Protein AF-A0AAN1EIB2-F1 (afdb_monomer_lite)

Organism: Rhizobium etli (NCBI:txid29449)

pLDDT: mean 85.34, std 14.31, range [36.06, 96.88]

Sequence (115 aa):
MADSVTLAGAEGTPKYDRAAIMADAWRIYRRDWANARPANTKARRKSFSRCLKSAWMTAKWKLAEALKTLQQRAADRVLELTNELMRIDARPWRMRTSADRADILNQIATVERNA

Secondary structure (DSSP, 8-state):
---TTEE--TTS--EE-HHHHHHHHHHHHHHHTSS---SSHHHHHHHHHHHHHHHHHHHHHHHHHHH--HHHHHHHHHHHHHHHHHHHHTSPTT---HHHHHHHHHHHHHHHHH-

Structure (mmCIF, N/CA/C/O backbone):
data_AF-A0AAN1EIB2-F1
#
_entry.id   AF-A0AAN1EIB2-F1
#
loop_
_atom_site.group_PDB
_atom_site.id
_atom_site.type_symbol
_atom_site.label_atom_id
_atom_si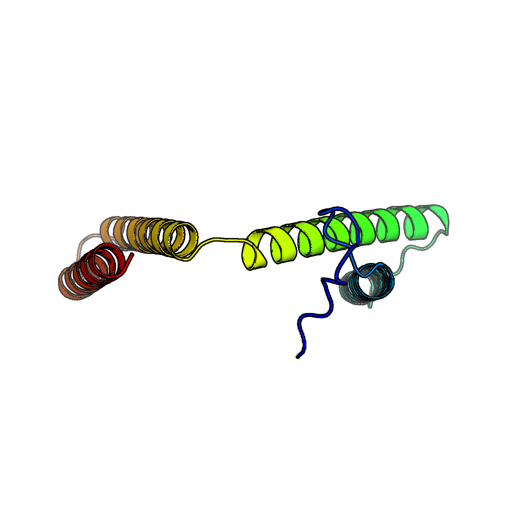te.label_alt_id
_atom_site.label_comp_id
_atom_site.label_asy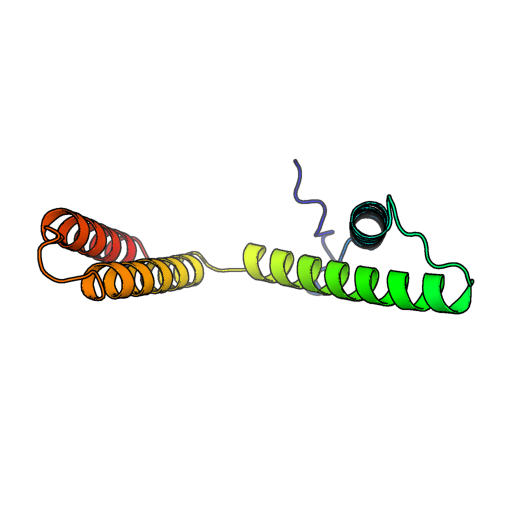m_id
_atom_site.label_entity_id
_atom_site.label_seq_id
_atom_site.pdbx_PDB_ins_code
_atom_site.Cartn_x
_atom_site.Cartn_y
_atom_site.Cartn_z
_atom_site.occupancy
_atom_site.B_iso_or_equiv
_atom_site.auth_seq_id
_atom_site.auth_comp_id
_atom_site.auth_asym_id
_atom_site.auth_atom_id
_atom_site.pdbx_PDB_model_num
ATOM 1 N N . MET A 1 1 ? 2.924 -16.837 2.256 1.00 36.06 1 MET A N 1
ATOM 2 C CA . MET A 1 1 ? 4.271 -16.389 1.842 1.00 36.06 1 MET A CA 1
ATOM 3 C C . MET A 1 1 ? 4.873 -15.711 3.053 1.00 36.06 1 MET A C 1
ATOM 5 O O . MET A 1 1 ? 4.282 -14.746 3.505 1.00 36.06 1 MET A O 1
ATOM 9 N N . ALA A 1 2 ? 5.923 -16.278 3.647 1.00 37.69 2 ALA A N 1
ATOM 10 C CA . ALA A 1 2 ? 6.541 -15.701 4.839 1.00 37.69 2 ALA A CA 1
ATOM 11 C C . ALA A 1 2 ? 7.043 -14.283 4.527 1.00 37.69 2 ALA A C 1
ATOM 13 O O . ALA A 1 2 ? 7.662 -14.082 3.480 1.00 37.69 2 ALA A O 1
ATOM 14 N N . ASP A 1 3 ? 6.758 -13.324 5.409 1.00 46.69 3 ASP A N 1
ATOM 15 C CA . ASP A 1 3 ? 7.242 -11.946 5.323 1.00 46.69 3 ASP A CA 1
ATOM 16 C C . ASP A 1 3 ? 8.765 -11.919 5.511 1.00 46.69 3 ASP A C 1
ATOM 18 O O . ASP A 1 3 ? 9.305 -11.631 6.574 1.00 46.69 3 ASP A O 1
ATOM 22 N N . SER A 1 4 ? 9.482 -12.247 4.439 1.00 52.91 4 SER A N 1
ATOM 23 C CA . SER A 1 4 ? 10.939 -12.380 4.377 1.00 52.91 4 SER A CA 1
ATOM 24 C C . SER A 1 4 ? 11.677 -11.037 4.432 1.00 52.91 4 SER A C 1
ATOM 26 O O . SER A 1 4 ? 12.811 -10.936 3.982 1.00 52.91 4 SER A O 1
ATOM 28 N N . VAL A 1 5 ? 11.031 -9.963 4.892 1.00 52.31 5 VAL A N 1
ATOM 29 C CA . VAL A 1 5 ? 11.604 -8.608 4.847 1.00 52.31 5 VAL A CA 1
ATOM 30 C C . VAL A 1 5 ? 12.461 -8.326 6.082 1.00 52.31 5 VAL A C 1
ATOM 32 O O . VAL A 1 5 ? 13.377 -7.504 6.006 1.00 52.31 5 VAL A O 1
ATOM 35 N N . THR A 1 6 ? 12.209 -9.019 7.195 1.00 53.56 6 THR A N 1
ATOM 36 C CA . THR A 1 6 ? 12.802 -8.704 8.497 1.00 53.56 6 THR A CA 1
ATOM 37 C C . THR A 1 6 ? 13.621 -9.862 9.045 1.00 53.56 6 THR A C 1
ATOM 39 O O . THR A 1 6 ? 13.082 -10.900 9.422 1.00 53.56 6 THR A O 1
ATOM 42 N N . LEU A 1 7 ? 14.931 -9.658 9.155 1.00 56.62 7 LEU A N 1
ATOM 43 C CA . LEU A 1 7 ? 15.768 -10.435 10.065 1.00 56.62 7 LEU A CA 1
ATOM 44 C C . LEU A 1 7 ? 15.791 -9.698 11.415 1.00 56.62 7 LEU A C 1
ATOM 46 O O . LEU A 1 7 ? 15.874 -8.469 11.444 1.00 56.62 7 LEU A O 1
ATOM 50 N N . ALA A 1 8 ? 15.717 -10.421 12.534 1.00 51.94 8 ALA A N 1
ATOM 51 C CA . ALA A 1 8 ? 15.888 -9.817 13.855 1.00 51.94 8 ALA A CA 1
ATOM 52 C C . ALA A 1 8 ? 17.326 -9.279 13.972 1.00 51.94 8 ALA A C 1
ATOM 54 O O . ALA A 1 8 ? 18.292 -10.041 13.902 1.00 51.94 8 ALA A O 1
ATOM 55 N N . GLY A 1 9 ? 17.479 -7.957 14.053 1.00 50.06 9 GLY A N 1
ATOM 56 C CA . GLY A 1 9 ? 18.766 -7.309 14.292 1.00 50.06 9 GLY A CA 1
ATOM 57 C C . GLY A 1 9 ? 19.057 -7.251 15.788 1.00 50.06 9 GLY A C 1
ATOM 58 O O . GLY A 1 9 ? 18.177 -6.898 16.571 1.00 50.06 9 GLY A O 1
ATOM 59 N N . ALA A 1 10 ? 20.289 -7.568 16.187 1.00 43.19 10 ALA A N 1
ATOM 60 C CA . ALA A 1 10 ? 20.806 -7.099 17.467 1.00 43.19 10 ALA A CA 1
ATOM 61 C C . ALA A 1 10 ? 20.855 -5.559 17.408 1.00 43.19 10 ALA A C 1
ATOM 63 O O . ALA A 1 10 ? 21.212 -5.015 16.367 1.00 43.19 10 ALA A O 1
ATOM 64 N N . GLU A 1 11 ? 20.486 -4.866 18.487 1.00 44.12 11 GLU A N 1
ATOM 65 C CA . GLU A 1 11 ? 20.550 -3.392 18.616 1.00 44.12 11 GLU A CA 1
ATOM 66 C C . GLU A 1 11 ? 19.395 -2.572 18.004 1.00 44.12 11 GLU A C 1
ATOM 68 O O . GLU A 1 11 ? 19.580 -1.429 17.593 1.00 44.12 11 GLU A O 1
ATOM 73 N N . GLY A 1 12 ? 18.173 -3.114 17.946 1.00 54.62 12 GLY A N 1
ATOM 74 C CA . GLY A 1 12 ? 16.966 -2.303 17.689 1.00 54.62 12 GLY A CA 1
ATOM 75 C C . GLY A 1 12 ? 16.845 -1.717 16.275 1.00 54.62 12 GLY A C 1
ATOM 76 O O . GLY A 1 12 ? 15.885 -1.003 15.986 1.00 54.62 12 GLY A O 1
ATOM 77 N N . THR A 1 13 ? 17.774 -2.042 15.369 1.00 56.91 13 THR A N 1
ATOM 78 C CA . THR A 1 13 ? 17.680 -1.675 13.955 1.00 56.91 13 THR A CA 1
ATOM 79 C C . THR A 1 13 ? 17.023 -2.803 13.152 1.00 56.91 13 T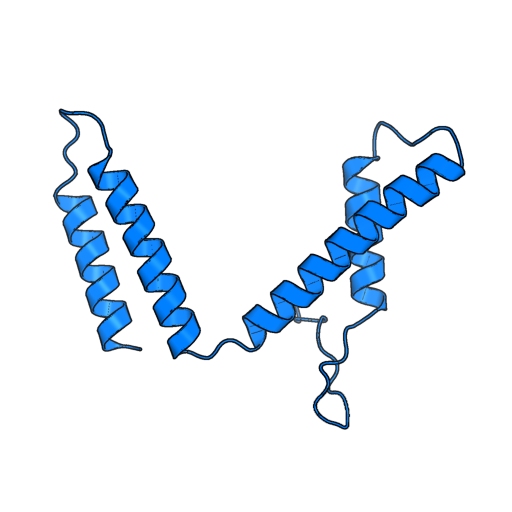HR A C 1
ATOM 81 O O . THR A 1 13 ? 17.466 -3.955 13.198 1.00 56.91 13 THR A O 1
ATOM 84 N N . PRO A 1 14 ? 15.953 -2.513 12.392 1.00 67.12 14 PRO A N 1
ATOM 85 C CA . PRO A 1 14 ? 15.312 -3.515 11.557 1.00 67.12 14 PRO A CA 1
ATOM 86 C C . PRO A 1 14 ? 16.262 -3.915 10.425 1.00 67.12 14 PRO A C 1
ATOM 88 O O . PRO A 1 14 ? 16.650 -3.096 9.586 1.00 67.12 14 PRO A O 1
ATOM 91 N N . LYS A 1 15 ? 16.665 -5.188 10.401 1.00 76.69 15 LYS A N 1
ATOM 92 C CA . LYS A 1 15 ? 17.580 -5.701 9.383 1.00 76.69 15 LYS A CA 1
ATOM 93 C C . LYS A 1 15 ? 16.786 -6.078 8.138 1.00 76.69 15 LYS A C 1
ATOM 95 O O . LYS A 1 15 ? 16.054 -7.064 8.120 1.00 76.69 15 LYS A O 1
ATOM 100 N N . TYR A 1 16 ? 16.972 -5.285 7.089 1.00 82.62 16 TYR A N 1
ATOM 101 C CA . TYR A 1 16 ? 16.412 -5.551 5.770 1.00 82.62 16 TYR A CA 1
ATOM 102 C C . TYR A 1 16 ? 17.078 -6.767 5.121 1.00 82.62 16 TYR A C 1
ATOM 104 O O . TYR A 1 16 ? 18.311 -6.837 5.040 1.00 82.62 16 TYR A O 1
ATOM 112 N N . ASP A 1 17 ? 16.273 -7.676 4.575 1.00 87.62 17 ASP A N 1
ATOM 113 C CA . ASP A 1 17 ? 16.779 -8.731 3.699 1.00 87.62 17 ASP A CA 1
ATOM 114 C C . ASP A 1 17 ? 17.223 -8.143 2.345 1.00 87.62 17 ASP A C 1
ATOM 116 O O . ASP A 1 17 ? 16.435 -7.881 1.431 1.00 87.62 17 ASP A O 1
ATOM 120 N N . ARG A 1 18 ? 18.538 -7.934 2.215 1.00 89.06 18 ARG A N 1
ATOM 121 C CA . ARG A 1 18 ? 19.170 -7.416 0.994 1.00 89.06 18 ARG A CA 1
ATOM 122 C C . ARG A 1 18 ? 18.959 -8.345 -0.204 1.00 89.06 18 ARG A C 1
ATOM 124 O O . ARG A 1 18 ? 18.858 -7.848 -1.326 1.00 89.06 18 ARG A O 1
ATOM 131 N N . ALA A 1 19 ? 18.901 -9.661 0.013 1.00 89.94 19 ALA A N 1
ATOM 132 C CA . ALA A 1 19 ? 18.692 -10.629 -1.058 1.00 89.94 19 ALA A CA 1
ATOM 133 C C . ALA A 1 19 ? 17.260 -10.526 -1.592 1.00 89.94 19 ALA A C 1
ATOM 135 O O . ALA A 1 19 ? 17.075 -10.433 -2.807 1.00 89.94 19 ALA A O 1
ATOM 136 N N . ALA A 1 20 ? 16.268 -10.421 -0.702 1.00 89.31 20 ALA A N 1
ATOM 137 C CA . ALA A 1 20 ? 14.880 -10.175 -1.088 1.00 89.31 20 ALA A CA 1
ATOM 138 C C . ALA A 1 20 ? 14.715 -8.844 -1.842 1.00 89.31 20 ALA A C 1
ATOM 140 O O . ALA A 1 20 ? 14.066 -8.808 -2.887 1.00 89.31 20 ALA A O 1
ATOM 141 N N . ILE A 1 21 ? 15.355 -7.763 -1.378 1.00 92.88 21 ILE A N 1
ATOM 142 C CA . ILE A 1 21 ? 15.320 -6.458 -2.066 1.00 92.88 21 ILE A CA 1
ATOM 143 C C . ILE A 1 21 ? 15.930 -6.553 -3.469 1.00 92.88 21 ILE A C 1
ATOM 145 O O . ILE A 1 21 ? 15.371 -6.020 -4.429 1.00 92.88 21 ILE A O 1
ATOM 149 N N . MET A 1 22 ? 17.061 -7.246 -3.619 1.00 94.94 22 MET A N 1
ATOM 150 C CA . MET A 1 22 ? 17.684 -7.450 -4.929 1.00 94.94 22 MET A CA 1
ATOM 151 C C . MET A 1 22 ? 16.830 -8.327 -5.847 1.00 94.94 22 MET A C 1
ATOM 153 O O . MET A 1 22 ? 16.702 -8.016 -7.033 1.00 94.94 22 MET A O 1
ATOM 157 N N . ALA A 1 23 ? 16.216 -9.389 -5.321 1.00 94.69 23 ALA A N 1
ATOM 158 C CA . ALA A 1 23 ? 15.287 -10.226 -6.074 1.00 94.69 23 ALA A CA 1
ATOM 159 C C . ALA A 1 23 ? 14.087 -9.408 -6.575 1.00 94.69 23 ALA A C 1
ATOM 161 O O . ALA A 1 23 ? 13.695 -9.529 -7.740 1.00 94.69 23 ALA A O 1
ATOM 162 N N . ASP A 1 24 ? 13.558 -8.517 -5.735 1.00 94.50 24 ASP A N 1
ATOM 163 C CA . ASP A 1 24 ? 12.452 -7.637 -6.092 1.00 94.50 24 ASP A CA 1
ATOM 164 C C . ASP A 1 24 ? 12.849 -6.600 -7.152 1.00 94.50 24 ASP A C 1
ATOM 166 O O . ASP A 1 24 ? 12.153 -6.422 -8.154 1.00 94.50 24 ASP A O 1
ATOM 170 N N . ALA A 1 25 ? 14.029 -5.993 -7.014 1.00 95.94 25 ALA A N 1
ATOM 171 C CA . ALA A 1 25 ? 14.580 -5.088 -8.019 1.00 95.94 25 ALA A CA 1
ATOM 172 C C . ALA A 1 25 ? 14.727 -5.780 -9.387 1.00 95.94 25 ALA A C 1
ATOM 174 O O . ALA A 1 25 ? 14.338 -5.220 -10.416 1.00 95.94 25 ALA A O 1
ATOM 175 N N . TRP A 1 26 ? 15.228 -7.019 -9.412 1.00 94.50 26 TRP A N 1
ATOM 176 C CA . TRP A 1 26 ? 15.323 -7.821 -10.634 1.00 94.50 26 TRP A CA 1
ATOM 177 C C . TRP A 1 26 ? 13.963 -8.222 -11.202 1.00 94.50 26 TRP A C 1
ATOM 179 O O . TRP A 1 26 ? 13.812 -8.296 -12.423 1.00 94.50 26 TRP A O 1
ATOM 189 N N . ARG A 1 27 ? 12.970 -8.487 -10.351 1.00 94.75 27 ARG A N 1
ATOM 190 C CA . ARG A 1 27 ? 11.591 -8.768 -10.768 1.00 94.75 27 ARG A CA 1
ATOM 191 C C . ARG A 1 27 ? 10.976 -7.557 -11.469 1.00 94.75 27 ARG A C 1
ATOM 193 O O . ARG A 1 27 ? 10.471 -7.707 -12.578 1.00 94.75 27 ARG A O 1
ATOM 200 N N . ILE A 1 28 ? 11.088 -6.365 -10.876 1.00 93.50 28 ILE A N 1
ATOM 201 C CA . ILE A 1 28 ? 10.616 -5.104 -11.474 1.00 93.50 28 ILE A CA 1
ATOM 202 C C . ILE A 1 28 ? 11.340 -4.847 -12.799 1.00 93.50 28 ILE A C 1
ATOM 204 O O . ILE A 1 28 ? 10.702 -4.578 -13.813 1.00 93.50 28 ILE A O 1
ATOM 208 N N . TYR A 1 29 ? 12.668 -4.995 -12.817 1.00 93.56 29 TYR A N 1
ATOM 209 C CA . TYR A 1 29 ? 13.461 -4.788 -14.026 1.00 93.56 29 TYR A CA 1
ATOM 210 C C . TYR A 1 29 ? 13.083 -5.757 -15.156 1.00 93.56 29 TYR A C 1
ATOM 212 O O . TYR A 1 29 ? 13.002 -5.372 -16.318 1.00 93.56 29 TYR A O 1
ATOM 220 N N . ARG A 1 30 ? 12.821 -7.029 -14.849 1.00 91.56 30 ARG A N 1
ATOM 221 C CA . ARG A 1 30 ? 12.381 -7.982 -15.875 1.00 91.56 30 ARG A CA 1
ATOM 222 C C . ARG A 1 30 ? 10.974 -7.678 -16.376 1.00 91.56 30 ARG A C 1
ATOM 224 O O . ARG A 1 30 ? 10.760 -7.769 -17.575 1.00 91.56 30 ARG A O 1
ATOM 231 N N . ARG A 1 31 ? 10.051 -7.280 -15.495 1.00 91.25 31 ARG A N 1
ATOM 232 C CA . ARG A 1 31 ? 8.679 -6.904 -15.870 1.00 91.25 31 ARG A CA 1
ATOM 233 C C . ARG A 1 31 ? 8.662 -5.712 -16.828 1.00 91.25 31 ARG A C 1
ATOM 235 O O . ARG A 1 31 ? 8.056 -5.785 -17.887 1.00 91.25 31 ARG A O 1
ATOM 242 N N . ASP A 1 32 ? 9.340 -4.632 -16.458 1.00 89.88 32 ASP A N 1
ATOM 243 C CA . ASP A 1 32 ? 9.262 -3.356 -17.178 1.00 89.88 32 ASP A CA 1
ATOM 244 C C . ASP A 1 32 ? 10.060 -3.371 -18.500 1.00 89.88 32 ASP A C 1
ATOM 246 O O . ASP A 1 32 ? 9.745 -2.619 -19.418 1.00 89.88 32 ASP A O 1
ATOM 250 N N . TRP A 1 33 ? 11.088 -4.224 -18.619 1.00 86.50 33 TRP A N 1
ATOM 251 C CA . TRP A 1 33 ? 11.960 -4.302 -19.803 1.00 86.50 33 TRP A CA 1
ATOM 252 C C . TRP A 1 33 ? 11.922 -5.662 -20.518 1.00 86.50 33 TRP A C 1
ATOM 254 O O . TRP A 1 33 ? 12.832 -5.955 -21.295 1.00 86.50 33 TRP A O 1
ATOM 264 N N . ALA A 1 34 ? 10.878 -6.474 -20.305 1.00 81.44 34 ALA A N 1
ATOM 265 C CA . ALA A 1 34 ? 10.696 -7.759 -20.991 1.00 81.44 34 ALA A CA 1
ATOM 266 C C . ALA A 1 34 ? 10.735 -7.614 -22.525 1.00 81.44 34 ALA A C 1
ATOM 268 O O . ALA A 1 34 ? 11.380 -8.412 -23.198 1.00 81.44 34 ALA A O 1
ATOM 269 N N . ASN A 1 35 ? 10.121 -6.547 -23.053 1.00 81.19 35 ASN A N 1
ATOM 270 C CA . ASN A 1 35 ? 9.926 -6.341 -24.494 1.00 81.19 35 ASN A CA 1
ATOM 271 C C . ASN A 1 35 ? 10.747 -5.178 -25.084 1.00 81.19 35 ASN A C 1
ATOM 273 O O . ASN A 1 35 ? 10.686 -4.932 -26.283 1.00 81.19 35 ASN A O 1
ATOM 277 N N . ALA A 1 36 ? 11.497 -4.431 -24.265 1.00 79.00 36 ALA A N 1
ATOM 278 C CA . ALA A 1 36 ? 12.161 -3.194 -24.696 1.00 79.00 36 ALA A CA 1
ATOM 279 C C . ALA A 1 36 ? 13.494 -2.969 -23.970 1.00 79.00 36 ALA A C 1
ATOM 281 O O . ALA A 1 36 ? 13.694 -1.960 -23.293 1.00 79.00 36 ALA A O 1
ATOM 282 N N . ARG A 1 37 ? 14.414 -3.936 -24.047 1.00 77.19 37 ARG A N 1
ATOM 283 C CA . ARG A 1 37 ? 15.663 -3.888 -23.274 1.00 77.19 37 ARG A CA 1
ATOM 284 C C . ARG A 1 37 ? 16.528 -2.680 -23.683 1.00 77.19 37 ARG A C 1
ATOM 286 O O . ARG A 1 37 ? 16.710 -2.446 -24.874 1.00 77.19 37 ARG A O 1
ATOM 293 N N . PRO A 1 38 ? 17.118 -1.927 -22.732 1.00 82.81 38 PRO A N 1
ATOM 294 C CA . PRO A 1 38 ? 17.952 -0.783 -23.083 1.00 82.81 38 PRO A CA 1
ATOM 295 C C . PRO A 1 38 ? 19.183 -1.234 -23.876 1.00 82.81 38 PRO A C 1
ATOM 297 O O . PRO A 1 38 ? 19.910 -2.121 -23.424 1.00 82.81 38 PRO A O 1
ATOM 300 N N . ALA A 1 39 ? 19.429 -0.599 -25.024 1.00 81.56 39 ALA A N 1
ATOM 301 C CA . ALA A 1 39 ? 20.466 -1.009 -25.974 1.00 81.56 39 ALA A CA 1
ATOM 302 C C . ALA A 1 39 ? 21.897 -0.914 -25.414 1.00 81.56 39 ALA A C 1
ATOM 304 O O . ALA A 1 39 ? 22.755 -1.722 -25.754 1.00 81.56 39 ALA A O 1
ATOM 305 N N . ASN A 1 40 ? 22.169 0.048 -24.524 1.00 90.06 40 ASN A N 1
ATOM 306 C CA . ASN A 1 40 ? 23.513 0.297 -24.004 1.00 90.06 40 ASN A CA 1
ATOM 307 C C . ASN A 1 40 ? 23.653 -0.040 -22.505 1.00 90.06 40 ASN A C 1
ATOM 309 O O . ASN A 1 40 ? 22.706 -0.011 -21.713 1.00 90.06 40 ASN A O 1
ATOM 313 N N . THR A 1 41 ? 24.877 -0.362 -22.082 1.00 87.81 41 THR A N 1
ATOM 314 C CA . THR A 1 41 ? 25.174 -0.757 -20.692 1.00 87.81 41 THR A CA 1
ATOM 315 C C . THR A 1 41 ? 24.899 0.366 -19.685 1.00 87.81 41 THR A C 1
ATOM 317 O O . THR A 1 41 ? 24.429 0.093 -18.580 1.00 87.81 41 THR A O 1
ATOM 320 N N . LYS A 1 42 ? 25.112 1.633 -20.066 1.00 91.38 42 LYS A N 1
ATOM 321 C CA . LYS A 1 42 ? 24.836 2.799 -19.208 1.00 91.38 42 LYS A CA 1
ATOM 322 C C . LYS A 1 42 ? 23.339 2.948 -18.911 1.00 91.38 42 LYS A C 1
ATOM 324 O O . LYS A 1 42 ? 22.966 3.133 -17.754 1.00 91.38 42 LYS A O 1
ATOM 329 N N . ALA A 1 43 ? 22.479 2.802 -19.918 1.00 88.69 43 ALA A N 1
ATOM 330 C CA . ALA A 1 43 ? 21.030 2.835 -19.751 1.00 88.69 43 ALA A CA 1
ATOM 331 C C . ALA A 1 43 ? 20.542 1.626 -18.958 1.00 88.69 43 ALA A C 1
ATOM 333 O O . ALA A 1 43 ? 19.719 1.803 -18.069 1.00 88.69 43 ALA A O 1
ATOM 334 N N . ARG A 1 44 ? 21.101 0.424 -19.176 1.00 88.75 44 ARG A N 1
ATOM 335 C CA . ARG A 1 44 ? 20.774 -0.748 -18.342 1.00 88.75 44 ARG A CA 1
ATOM 336 C C . ARG A 1 44 ? 21.050 -0.489 -16.859 1.00 88.75 44 ARG A C 1
ATOM 338 O O . ARG A 1 44 ? 20.168 -0.727 -16.040 1.00 88.75 44 ARG A O 1
ATOM 345 N N . ARG A 1 45 ? 22.220 0.068 -16.519 1.00 91.00 45 ARG A N 1
ATOM 346 C CA . ARG A 1 45 ? 22.567 0.442 -15.133 1.00 91.00 45 ARG A CA 1
ATOM 347 C C . ARG A 1 45 ? 21.629 1.511 -14.566 1.00 91.00 45 ARG A C 1
ATOM 349 O O . ARG A 1 45 ? 21.181 1.372 -13.433 1.00 91.00 45 ARG A O 1
ATOM 356 N N . LYS A 1 46 ? 21.300 2.550 -15.344 1.00 92.56 46 LYS A N 1
ATOM 357 C CA . LYS A 1 46 ? 20.365 3.616 -14.931 1.00 92.56 46 LYS A CA 1
ATOM 358 C C . LYS A 1 46 ? 18.949 3.079 -14.689 1.00 92.56 46 LYS A C 1
ATOM 360 O O . LYS A 1 46 ? 18.315 3.426 -13.699 1.00 92.56 46 LYS A O 1
ATOM 365 N N . SER A 1 47 ? 18.457 2.227 -15.579 1.00 91.31 47 SER A N 1
ATOM 366 C CA . SER A 1 47 ? 17.151 1.584 -15.441 1.00 91.31 47 SER A CA 1
ATOM 367 C C . SER A 1 47 ? 17.107 0.678 -14.214 1.00 91.31 47 SER A C 1
ATOM 369 O O . SER A 1 47 ? 16.184 0.779 -13.412 1.00 91.31 47 SER A O 1
ATOM 371 N N . PHE A 1 48 ? 18.139 -0.146 -14.014 1.00 93.62 48 PHE A N 1
ATOM 372 C CA . PHE A 1 48 ? 18.217 -1.024 -12.850 1.00 93.62 48 PHE A CA 1
ATOM 373 C C . PHE A 1 48 ? 18.326 -0.244 -11.534 1.00 93.62 48 PHE A C 1
ATOM 375 O O . PHE A 1 48 ? 17.670 -0.599 -10.559 1.00 93.62 48 PHE A O 1
ATOM 382 N N . SER A 1 49 ? 19.082 0.859 -11.493 1.00 94.00 49 SER A N 1
ATOM 383 C CA . SER A 1 49 ? 19.168 1.686 -10.283 1.00 94.00 49 SER A CA 1
ATOM 384 C C . SER A 1 49 ? 17.822 2.314 -9.907 1.00 94.00 49 SER A C 1
ATOM 386 O O . SER A 1 49 ? 17.526 2.440 -8.719 1.00 94.00 49 SER A O 1
ATOM 388 N N . ARG A 1 50 ? 16.966 2.638 -10.888 1.00 94.44 50 ARG A N 1
ATOM 389 C CA . ARG A 1 50 ? 15.570 3.037 -10.639 1.00 94.44 50 ARG A CA 1
ATOM 390 C C . ARG A 1 50 ? 14.775 1.905 -9.984 1.00 94.44 50 ARG A C 1
ATOM 392 O O . ARG A 1 50 ? 14.140 2.147 -8.964 1.00 94.44 50 ARG A O 1
ATOM 399 N N . CYS A 1 51 ? 14.855 0.683 -10.513 1.00 94.44 51 CYS A N 1
ATOM 400 C CA . CYS A 1 51 ? 14.188 -0.491 -9.929 1.00 94.44 51 CYS A CA 1
ATOM 401 C C . CYS A 1 51 ? 14.643 -0.760 -8.497 1.00 94.44 51 CYS A C 1
ATOM 403 O O . CYS A 1 51 ? 13.818 -1.022 -7.628 1.00 94.44 51 CYS A O 1
ATOM 405 N N . LEU A 1 52 ? 15.949 -0.654 -8.247 1.00 96.12 52 LEU A N 1
ATOM 406 C CA . LEU A 1 52 ? 16.519 -0.861 -6.924 1.00 96.12 52 LEU A CA 1
ATOM 407 C C . LEU A 1 52 ? 15.997 0.169 -5.917 1.00 96.12 52 LEU A C 1
ATOM 409 O O . LEU A 1 52 ? 15.647 -0.197 -4.799 1.00 96.12 52 LEU A O 1
ATOM 413 N N . LYS A 1 53 ? 15.876 1.442 -6.314 1.00 95.75 53 LYS A N 1
ATOM 414 C CA . LYS A 1 53 ? 15.254 2.476 -5.471 1.00 95.75 53 LYS A CA 1
ATOM 415 C C . LYS A 1 53 ? 13.796 2.142 -5.151 1.00 95.75 53 LYS A C 1
ATOM 417 O O . LYS A 1 53 ? 13.403 2.233 -3.993 1.00 95.75 53 LYS A O 1
ATOM 422 N N . SER A 1 54 ? 13.012 1.717 -6.141 1.00 94.94 54 SER A N 1
ATOM 423 C CA . SER A 1 54 ? 11.615 1.314 -5.930 1.00 94.94 54 SER A CA 1
ATOM 424 C C . SER A 1 54 ? 11.484 0.104 -4.997 1.00 94.94 54 SER A C 1
ATOM 426 O O . SER A 1 54 ? 10.639 0.116 -4.102 1.00 94.94 54 SER A O 1
ATOM 428 N N . ALA A 1 55 ? 12.346 -0.905 -5.149 1.00 94.50 55 ALA A N 1
ATOM 429 C CA . ALA A 1 55 ? 12.384 -2.071 -4.265 1.00 94.50 55 ALA A CA 1
ATOM 430 C C . ALA A 1 55 ? 12.720 -1.670 -2.819 1.00 94.50 55 ALA A C 1
ATOM 432 O O . ALA A 1 55 ? 12.050 -2.094 -1.879 1.00 94.50 55 ALA A O 1
ATOM 433 N N . TRP A 1 56 ? 13.694 -0.773 -2.634 1.00 94.25 56 TRP A N 1
ATOM 434 C CA . TRP A 1 56 ? 14.022 -0.219 -1.318 1.00 94.25 56 TRP A CA 1
ATOM 435 C C . TRP A 1 56 ? 12.862 0.545 -0.682 1.00 94.25 56 TRP A C 1
ATOM 437 O O . TRP A 1 56 ? 12.597 0.358 0.503 1.00 94.25 56 TRP A O 1
ATOM 447 N N . MET A 1 57 ? 12.160 1.386 -1.445 1.00 94.56 57 MET A N 1
ATOM 448 C CA . MET A 1 57 ? 10.982 2.099 -0.937 1.00 94.56 57 MET A CA 1
ATOM 449 C C . MET A 1 57 ? 9.883 1.127 -0.508 1.00 94.56 57 MET A C 1
ATOM 451 O O . MET A 1 57 ? 9.301 1.295 0.559 1.00 94.56 57 MET A O 1
ATOM 455 N N . THR A 1 58 ? 9.660 0.072 -1.292 1.00 91.62 58 THR A N 1
ATOM 456 C CA . THR A 1 58 ? 8.680 -0.973 -0.973 1.00 91.62 58 THR A CA 1
ATOM 457 C C . THR A 1 58 ? 9.059 -1.720 0.306 1.00 91.62 58 THR A C 1
ATOM 459 O O . THR A 1 58 ? 8.210 -1.930 1.165 1.00 91.62 58 THR A O 1
ATOM 462 N N . ALA A 1 59 ? 10.330 -2.092 0.472 1.00 89.75 59 ALA A N 1
ATOM 463 C CA . ALA A 1 59 ? 10.801 -2.780 1.674 1.00 89.75 59 ALA A CA 1
ATOM 464 C C . ALA A 1 59 ? 10.674 -1.909 2.933 1.00 89.75 59 ALA A C 1
ATOM 466 O O . ALA A 1 59 ? 10.216 -2.389 3.967 1.00 89.75 59 ALA A O 1
ATOM 467 N N . LYS A 1 60 ? 11.018 -0.619 2.834 1.00 89.00 60 LYS A N 1
ATOM 468 C CA . LYS A 1 60 ? 10.822 0.354 3.920 1.00 89.00 60 LYS A CA 1
ATOM 469 C C . LYS A 1 60 ? 9.351 0.514 4.282 1.00 89.00 60 LYS A C 1
ATOM 471 O O . LYS A 1 60 ? 9.019 0.502 5.461 1.00 89.00 60 LYS A O 1
ATOM 476 N N . TRP A 1 61 ? 8.482 0.629 3.279 1.00 89.12 61 TRP A N 1
ATOM 477 C CA . TRP A 1 61 ? 7.042 0.731 3.493 1.00 89.12 61 TRP A CA 1
ATOM 478 C C . TRP A 1 61 ? 6.485 -0.520 4.182 1.00 89.12 61 TRP A C 1
ATOM 480 O O . TRP A 1 61 ? 5.820 -0.393 5.199 1.00 89.12 61 TRP A O 1
ATOM 490 N N . LYS A 1 62 ? 6.836 -1.725 3.711 1.00 87.19 62 LYS A N 1
ATOM 491 C CA . LYS A 1 62 ? 6.409 -2.992 4.335 1.00 87.19 62 LYS A CA 1
ATOM 492 C C . LYS A 1 62 ? 6.835 -3.103 5.793 1.00 87.19 62 LYS A C 1
ATOM 494 O O . LYS A 1 62 ? 6.066 -3.562 6.626 1.00 87.19 62 LYS A O 1
ATOM 499 N N . LEU A 1 63 ? 8.061 -2.688 6.096 1.00 85.44 63 LEU A N 1
ATOM 500 C CA . LEU A 1 63 ? 8.551 -2.666 7.464 1.00 85.44 63 LEU A CA 1
ATOM 501 C C . LEU A 1 63 ? 7.752 -1.682 8.329 1.00 85.44 63 LEU A C 1
ATOM 503 O O . LEU A 1 63 ? 7.344 -2.041 9.428 1.00 85.44 63 LEU A O 1
ATOM 507 N N . ALA A 1 64 ? 7.523 -0.461 7.839 1.00 85.56 64 ALA A N 1
ATOM 508 C CA . ALA A 1 64 ? 6.710 0.518 8.551 1.00 85.56 64 ALA A CA 1
ATOM 509 C C . ALA A 1 64 ? 5.289 -0.016 8.795 1.00 85.56 64 ALA A C 1
ATOM 511 O O . ALA A 1 64 ? 4.780 0.106 9.901 1.00 85.56 64 ALA A O 1
ATOM 512 N N . GLU A 1 65 ? 4.694 -0.680 7.802 1.00 86.56 65 GLU A N 1
ATOM 513 C CA . GLU A 1 65 ? 3.374 -1.313 7.888 1.00 86.56 65 GLU A CA 1
ATOM 514 C C . GLU A 1 65 ? 3.321 -2.439 8.935 1.00 86.56 65 GLU A C 1
ATOM 516 O O . GLU A 1 65 ? 2.376 -2.544 9.725 1.00 86.56 65 GLU A O 1
ATOM 521 N N . ALA A 1 66 ? 4.364 -3.271 8.978 1.00 82.19 66 ALA A N 1
ATOM 522 C CA . ALA A 1 66 ? 4.492 -4.345 9.956 1.00 82.19 66 ALA A CA 1
ATOM 523 C C . ALA A 1 66 ? 4.615 -3.803 11.389 1.00 82.19 66 ALA A C 1
ATOM 525 O O . ALA A 1 66 ? 4.052 -4.392 12.310 1.00 82.19 66 ALA A O 1
ATOM 526 N N . LEU A 1 67 ? 5.300 -2.668 11.561 1.00 82.69 67 LEU A N 1
ATOM 527 C CA . LEU A 1 67 ? 5.494 -2.002 12.850 1.00 82.69 67 LEU A CA 1
ATOM 528 C C . LEU A 1 67 ? 4.287 -1.176 13.317 1.00 82.69 67 LEU A C 1
ATOM 530 O O . LEU A 1 67 ? 4.298 -0.712 14.458 1.00 82.69 67 LEU A O 1
ATOM 534 N N . LYS A 1 68 ? 3.258 -0.978 12.482 1.00 85.44 68 LYS A N 1
ATOM 535 C CA . LYS A 1 68 ? 2.075 -0.218 12.897 1.00 85.44 68 LYS A CA 1
ATOM 536 C C . LYS A 1 68 ? 1.379 -0.874 14.081 1.00 85.44 68 LYS A C 1
ATOM 538 O O . LYS A 1 68 ? 1.104 -2.077 14.075 1.00 85.44 68 LYS A O 1
ATOM 543 N N . THR A 1 69 ? 1.026 -0.051 15.062 1.00 87.75 69 THR A N 1
ATOM 544 C CA . THR A 1 69 ? 0.179 -0.478 16.178 1.00 87.75 69 THR A CA 1
ATOM 545 C C . THR A 1 69 ? -1.256 -0.721 15.704 1.00 87.75 69 THR A C 1
ATOM 547 O O . THR A 1 69 ? -1.668 -0.238 14.646 1.00 87.75 69 THR A O 1
ATOM 550 N N . LEU A 1 70 ? -2.047 -1.455 16.494 1.00 85.69 70 LEU A N 1
ATOM 551 C CA . LEU A 1 70 ? -3.473 -1.653 16.203 1.00 85.69 70 LEU A CA 1
ATOM 552 C C . LEU A 1 70 ? -4.217 -0.316 16.084 1.00 85.69 70 LEU A C 1
ATOM 554 O O . LEU A 1 70 ? -4.988 -0.139 15.148 1.00 85.69 70 LEU A O 1
ATOM 558 N N . GLN A 1 71 ? -3.894 0.650 16.946 1.00 85.44 71 GLN A N 1
ATOM 559 C CA . G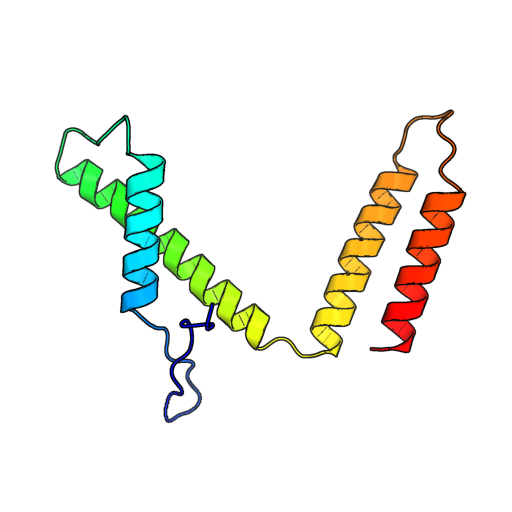LN A 1 71 ? -4.459 2.001 16.904 1.00 85.44 71 GLN A CA 1
ATOM 560 C C . GLN A 1 71 ? -4.102 2.748 15.615 1.00 85.44 71 GLN A C 1
ATOM 562 O O . GLN A 1 71 ? -4.966 3.368 15.004 1.00 85.44 71 GLN A O 1
ATOM 567 N N . GLN A 1 72 ? -2.848 2.659 15.156 1.00 90.00 72 GLN A N 1
ATOM 568 C CA . GLN A 1 72 ? -2.437 3.270 13.887 1.00 90.00 72 GLN A CA 1
ATOM 569 C C . GLN A 1 72 ? -3.161 2.633 12.697 1.00 90.00 72 GLN A C 1
ATOM 571 O O . GLN A 1 72 ? -3.628 3.343 11.812 1.00 90.00 72 GLN A O 1
ATOM 576 N N . ARG A 1 73 ? -3.325 1.304 12.702 1.00 89.94 73 ARG A N 1
ATOM 577 C CA . ARG A 1 73 ? -4.097 0.599 11.667 1.00 89.94 73 ARG A CA 1
ATOM 578 C C . ARG A 1 73 ? -5.576 0.979 11.692 1.00 89.94 73 ARG A C 1
ATOM 580 O O . ARG A 1 73 ? -6.173 1.147 10.632 1.00 89.94 73 ARG A O 1
ATOM 587 N N . ALA A 1 74 ? -6.163 1.129 12.877 1.00 90.50 74 ALA A N 1
ATOM 588 C CA . ALA A 1 74 ? -7.542 1.575 13.022 1.00 90.50 74 ALA A CA 1
ATOM 589 C C . ALA A 1 74 ? -7.723 3.007 12.495 1.00 90.50 74 ALA A C 1
ATOM 591 O O . ALA A 1 74 ? -8.645 3.255 11.722 1.00 90.50 74 ALA A O 1
ATOM 592 N N . ALA A 1 75 ? -6.803 3.920 12.821 1.00 92.38 75 ALA A N 1
ATOM 593 C CA . ALA A 1 75 ? -6.812 5.287 12.305 1.00 92.38 75 ALA A CA 1
ATOM 594 C C . ALA A 1 75 ? -6.698 5.333 10.769 1.00 92.38 75 ALA A C 1
ATOM 596 O O . ALA A 1 75 ? -7.472 6.036 10.117 1.00 92.38 75 ALA A O 1
ATOM 597 N N . ASP A 1 76 ? -5.798 4.539 10.178 1.00 93.88 76 ASP A N 1
ATOM 598 C CA . ASP A 1 76 ? -5.678 4.421 8.719 1.00 93.88 76 ASP A CA 1
ATOM 599 C C . ASP A 1 76 ? -6.975 3.899 8.083 1.00 93.88 76 ASP A C 1
ATOM 601 O O . ASP A 1 76 ? -7.405 4.399 7.041 1.00 93.88 76 ASP A O 1
ATOM 605 N N . ARG A 1 77 ? -7.638 2.930 8.728 1.00 95.12 77 ARG A N 1
ATOM 606 C CA . ARG A 1 77 ? -8.914 2.389 8.247 1.00 95.12 77 ARG A CA 1
ATOM 607 C C . ARG A 1 77 ? -10.045 3.414 8.326 1.00 95.12 77 ARG A C 1
ATOM 609 O O . ARG A 1 77 ? -10.843 3.496 7.396 1.00 95.12 77 ARG A O 1
ATOM 616 N N . VAL A 1 78 ? -10.110 4.214 9.391 1.00 95.50 78 VAL A N 1
ATOM 617 C CA . VAL A 1 78 ? -11.076 5.321 9.498 1.00 95.50 78 VAL A CA 1
ATOM 618 C C . VAL A 1 78 ? -10.837 6.350 8.392 1.00 95.50 78 VAL A C 1
ATOM 620 O O . VAL A 1 78 ? -11.790 6.785 7.744 1.00 95.50 78 VAL A O 1
ATOM 623 N N . LEU A 1 79 ? -9.578 6.701 8.115 1.00 96.25 79 LEU A N 1
ATOM 624 C CA . LEU A 1 79 ? -9.230 7.624 7.034 1.00 96.25 79 LEU A CA 1
ATOM 625 C C . LEU A 1 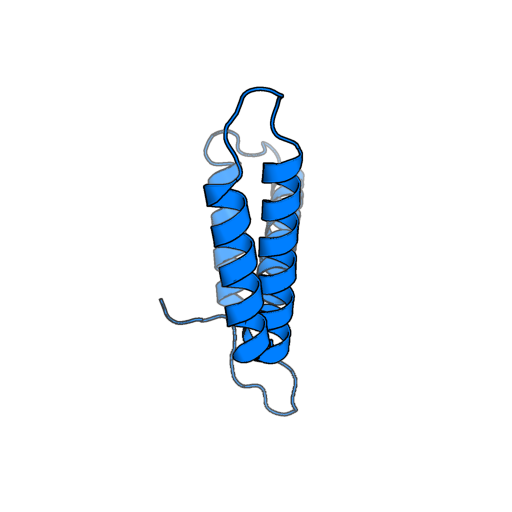79 ? -9.645 7.079 5.658 1.00 96.25 79 LEU A C 1
ATOM 627 O O . LEU A 1 79 ? -10.192 7.814 4.835 1.00 96.25 79 LEU A O 1
ATOM 631 N N . GLU A 1 80 ? -9.410 5.793 5.399 1.00 96.19 80 GLU A N 1
ATOM 632 C CA . GLU A 1 80 ? -9.835 5.125 4.167 1.00 96.19 80 GLU A CA 1
ATOM 633 C C . GLU A 1 80 ? -11.359 5.184 3.987 1.00 96.19 80 GLU A C 1
ATOM 635 O O . GLU A 1 80 ? -11.833 5.661 2.954 1.00 96.19 80 GLU A O 1
ATOM 640 N N . LEU A 1 81 ? -12.119 4.793 5.014 1.00 96.62 81 LEU A N 1
ATOM 641 C CA . LEU A 1 81 ? -13.584 4.838 5.006 1.00 96.62 81 LEU A CA 1
ATOM 642 C C . LEU A 1 81 ? -14.117 6.266 4.842 1.00 96.62 81 LEU A C 1
ATOM 644 O O . LEU A 1 81 ? -15.097 6.493 4.136 1.00 96.62 81 LEU A O 1
ATOM 648 N N . THR A 1 82 ? -13.446 7.252 5.437 1.00 96.06 82 THR A N 1
ATOM 649 C CA . THR A 1 82 ? -13.801 8.668 5.277 1.00 96.06 82 THR A CA 1
ATOM 650 C C . THR A 1 82 ? -13.612 9.125 3.828 1.00 96.06 82 THR A C 1
ATOM 652 O O . THR A 1 82 ? -14.469 9.811 3.273 1.00 96.06 82 THR A O 1
ATOM 655 N N . ASN A 1 83 ? -12.535 8.698 3.165 1.00 96.88 83 ASN A N 1
ATOM 656 C CA . ASN A 1 83 ? -12.338 8.985 1.743 1.00 96.88 83 ASN A CA 1
ATOM 657 C C . ASN A 1 83 ? -13.398 8.301 0.864 1.00 96.88 83 ASN A C 1
ATOM 659 O O . ASN A 1 83 ? -13.834 8.870 -0.136 1.00 96.88 83 ASN A O 1
ATOM 663 N N . GLU A 1 84 ? -13.821 7.085 1.211 1.00 94.88 84 GLU A N 1
ATOM 664 C CA . GLU A 1 84 ? -14.917 6.396 0.519 1.00 94.88 84 GLU A CA 1
ATOM 665 C C . GLU A 1 84 ? -16.250 7.119 0.703 1.00 94.88 84 GLU A C 1
ATOM 667 O O . GLU A 1 84 ? -16.973 7.313 -0.275 1.00 94.88 84 GLU A O 1
ATOM 672 N N . LEU A 1 85 ? -16.529 7.604 1.913 1.00 94.75 85 LEU A N 1
ATOM 673 C CA . LEU A 1 85 ? -17.694 8.431 2.201 1.00 94.75 85 LEU A CA 1
ATOM 674 C C . LEU A 1 85 ? -17.709 9.684 1.315 1.00 94.75 85 LEU A C 1
ATOM 676 O O . LEU A 1 85 ? -18.704 9.947 0.644 1.00 94.75 85 LEU A O 1
ATOM 680 N N . MET A 1 86 ? -16.576 10.386 1.212 1.00 94.19 86 MET A N 1
ATOM 681 C CA . MET A 1 86 ? -16.439 11.545 0.323 1.00 94.19 86 MET A CA 1
ATOM 682 C C . MET A 1 86 ? -16.684 11.189 -1.150 1.00 94.19 86 MET A C 1
ATOM 684 O O . MET A 1 86 ? -17.293 11.970 -1.879 1.00 94.19 86 MET A O 1
ATOM 688 N N . ARG A 1 87 ? -16.244 10.010 -1.613 1.00 93.44 87 ARG A N 1
ATOM 689 C CA . ARG A 1 87 ? -16.524 9.543 -2.985 1.00 93.44 87 ARG A CA 1
ATOM 690 C C . ARG A 1 87 ? -18.007 9.259 -3.206 1.00 93.44 87 ARG A C 1
ATOM 692 O O . ARG A 1 87 ? -18.515 9.556 -4.284 1.00 93.44 87 ARG A O 1
ATOM 699 N N . ILE A 1 88 ? -18.685 8.673 -2.219 1.00 92.81 88 ILE A N 1
ATOM 700 C CA . ILE A 1 88 ? -20.129 8.411 -2.271 1.00 92.81 88 ILE A CA 1
ATOM 701 C C . ILE A 1 88 ? -20.899 9.731 -2.314 1.00 92.81 88 ILE A C 1
ATOM 703 O O . ILE A 1 88 ? -21.794 9.876 -3.148 1.00 92.81 88 ILE A O 1
ATOM 707 N N . ASP A 1 89 ? -20.516 10.688 -1.469 1.00 89.06 89 ASP A N 1
ATOM 708 C CA . ASP A 1 89 ? -21.124 12.018 -1.397 1.00 89.06 89 ASP A CA 1
ATOM 709 C C . ASP A 1 89 ? -20.879 12.831 -2.683 1.00 89.06 89 ASP A C 1
ATOM 711 O O . ASP A 1 89 ? -21.721 13.632 -3.081 1.00 89.06 89 ASP A O 1
ATOM 715 N N . ALA A 1 90 ? -19.772 12.581 -3.390 1.00 92.50 90 ALA A N 1
ATOM 716 C CA . ALA A 1 90 ? -19.463 13.205 -4.676 1.00 92.50 90 ALA A CA 1
ATOM 717 C C . ALA A 1 90 ? -20.208 12.594 -5.884 1.00 92.50 90 ALA A C 1
ATOM 719 O O . ALA A 1 90 ? -19.994 13.039 -7.016 1.00 92.50 90 ALA A O 1
ATOM 720 N N . ARG A 1 91 ? -21.049 11.560 -5.706 1.00 90.50 91 ARG A N 1
ATOM 721 C CA . ARG A 1 91 ? -21.738 10.924 -6.843 1.00 90.50 91 ARG A CA 1
ATOM 722 C C . ARG A 1 91 ? -22.796 11.842 -7.476 1.00 90.50 91 ARG A C 1
ATOM 724 O O . ARG A 1 91 ? -23.417 12.642 -6.780 1.00 90.50 91 ARG A O 1
ATOM 731 N N . PRO A 1 92 ? -23.033 11.722 -8.799 1.00 88.12 92 PRO A N 1
ATOM 732 C CA . PRO A 1 92 ? -23.980 12.578 -9.504 1.00 88.12 92 PRO A CA 1
ATOM 733 C C . PRO A 1 92 ? -25.399 12.512 -8.935 1.00 88.12 92 PRO A C 1
ATOM 735 O O . PRO A 1 92 ? -25.859 11.474 -8.445 1.00 88.12 92 PRO A O 1
ATOM 738 N N . TRP A 1 93 ? -26.126 13.619 -9.090 1.00 70.00 93 TRP A N 1
ATOM 739 C CA . TRP A 1 93 ? -27.541 13.707 -8.749 1.00 70.00 93 TRP A CA 1
ATOM 740 C C . TRP A 1 93 ? -28.338 12.571 -9.419 1.00 70.00 93 TRP A C 1
ATOM 742 O O . TRP A 1 93 ? -28.112 12.240 -10.582 1.00 70.00 93 TRP A O 1
ATOM 752 N N . ARG A 1 94 ? -29.301 11.992 -8.688 1.00 77.69 94 ARG A N 1
ATOM 753 C CA . ARG A 1 94 ? -30.153 10.829 -9.050 1.00 77.69 94 ARG A CA 1
ATOM 754 C C . ARG A 1 94 ? -29.598 9.429 -8.760 1.00 77.69 94 ARG A C 1
ATOM 756 O O . ARG A 1 94 ? -30.355 8.472 -8.913 1.00 77.69 94 ARG A O 1
ATOM 763 N N . MET A 1 95 ? -28.365 9.272 -8.278 1.00 85.38 95 MET A N 1
ATOM 764 C CA . MET A 1 95 ? -27.959 8.001 -7.660 1.00 85.38 95 MET A CA 1
ATOM 765 C C . MET A 1 95 ? -28.456 7.930 -6.213 1.00 85.38 95 MET A C 1
ATOM 767 O O . MET A 1 95 ? -28.253 8.857 -5.433 1.00 85.38 95 MET A O 1
ATOM 771 N N . ARG A 1 96 ? -29.113 6.826 -5.840 1.00 83.88 96 ARG A N 1
ATOM 772 C CA . ARG A 1 96 ? -29.438 6.554 -4.434 1.00 83.88 96 ARG A CA 1
ATOM 773 C C . ARG A 1 96 ? -28.160 6.113 -3.729 1.00 83.88 96 ARG A C 1
ATOM 775 O O . ARG A 1 96 ? -27.619 5.067 -4.059 1.00 83.88 96 ARG A O 1
ATOM 782 N N . THR A 1 97 ? -27.694 6.909 -2.777 1.00 89.69 97 THR A N 1
ATOM 783 C CA . THR A 1 97 ? -26.447 6.664 -2.033 1.00 89.69 97 THR A CA 1
ATOM 784 C C . THR A 1 97 ? -26.666 6.479 -0.535 1.00 89.69 97 THR A C 1
ATOM 786 O O . THR A 1 97 ? -25.719 6.200 0.189 1.00 89.69 97 THR A O 1
ATOM 789 N N . SER A 1 98 ? -27.904 6.620 -0.052 1.00 88.81 98 SER A N 1
ATOM 790 C CA . SER A 1 98 ? -28.224 6.639 1.379 1.00 88.81 98 SER A CA 1
ATOM 791 C C . SER A 1 98 ? -27.880 5.338 2.108 1.00 88.81 98 SER A C 1
ATOM 793 O O . SER A 1 98 ? -27.424 5.406 3.244 1.00 88.81 98 SER A O 1
ATOM 795 N N . ALA A 1 99 ? -28.084 4.182 1.465 1.00 91.25 99 ALA A N 1
ATOM 796 C CA . ALA A 1 99 ? -27.732 2.877 2.028 1.00 91.25 99 ALA A CA 1
ATOM 797 C C . ALA A 1 99 ? -26.208 2.741 2.160 1.00 91.25 99 ALA A C 1
ATOM 799 O O . ALA A 1 99 ? -25.708 2.650 3.275 1.00 91.25 99 ALA A O 1
ATOM 800 N N . ASP A 1 100 ? -25.477 2.897 1.051 1.00 91.44 100 ASP A N 1
ATOM 801 C CA . ASP A 1 100 ? -24.009 2.856 1.029 1.00 91.44 100 ASP A CA 1
ATOM 802 C C . ASP A 1 100 ? -23.387 3.838 2.037 1.00 91.44 100 ASP A C 1
ATOM 804 O O . ASP A 1 100 ? -22.430 3.517 2.739 1.00 91.44 100 ASP A O 1
ATOM 808 N N . ARG A 1 101 ? -23.956 5.045 2.147 1.00 93.69 101 ARG A N 1
ATOM 809 C CA . ARG A 1 101 ? -23.524 6.061 3.109 1.00 93.69 101 ARG A CA 1
ATOM 810 C C . ARG A 1 101 ? -23.708 5.590 4.554 1.00 93.69 101 ARG A C 1
ATOM 812 O O . ARG A 1 101 ? -22.797 5.751 5.363 1.00 93.69 101 ARG A O 1
ATOM 819 N N . ALA A 1 102 ? -24.874 5.034 4.884 1.00 94.75 102 ALA A N 1
ATOM 820 C CA . ALA A 1 102 ? -25.156 4.506 6.217 1.00 94.75 102 ALA A CA 1
ATOM 821 C C . ALA A 1 102 ? -24.240 3.321 6.557 1.00 94.75 102 ALA A C 1
ATOM 823 O O . ALA A 1 102 ? -23.723 3.248 7.672 1.00 94.75 102 ALA A O 1
ATOM 824 N N . ASP A 1 103 ? -23.973 2.447 5.588 1.00 96.06 103 ASP A N 1
ATOM 825 C CA . ASP A 1 103 ? -23.086 1.298 5.760 1.00 96.06 103 ASP A CA 1
ATOM 826 C C . ASP A 1 103 ? -21.649 1.729 6.083 1.00 96.06 103 ASP A C 1
ATOM 828 O O . ASP A 1 103 ? -21.041 1.196 7.013 1.00 96.06 103 ASP A O 1
ATOM 832 N N . ILE A 1 104 ? -21.113 2.730 5.377 1.00 95.31 104 ILE A N 1
ATOM 833 C CA . ILE A 1 104 ? -19.758 3.247 5.633 1.00 95.31 104 ILE A CA 1
ATOM 834 C C . ILE A 1 104 ? -19.670 3.930 7.002 1.00 95.31 104 ILE A C 1
ATOM 836 O O . ILE A 1 104 ? -18.716 3.694 7.742 1.00 95.31 104 ILE A O 1
ATOM 840 N N . LEU A 1 105 ? -20.684 4.707 7.395 1.00 96.19 105 LEU A N 1
ATOM 841 C CA . LEU A 1 105 ? -20.736 5.317 8.729 1.00 96.19 105 LEU A CA 1
ATOM 842 C C . LEU A 1 105 ? -20.775 4.261 9.845 1.00 96.19 105 LEU A C 1
ATOM 844 O O . LEU A 1 105 ? -20.071 4.393 10.847 1.00 96.19 105 LEU A O 1
ATOM 848 N N . ASN A 1 106 ? -21.533 3.178 9.655 1.00 96.62 106 ASN A N 1
ATOM 849 C CA . ASN A 1 106 ? -21.573 2.062 10.601 1.00 96.62 106 ASN A CA 1
ATOM 850 C C . ASN A 1 106 ? -20.220 1.342 10.708 1.00 96.62 106 ASN A C 1
ATOM 852 O O . ASN A 1 106 ? -19.820 0.926 11.802 1.00 96.62 106 ASN A O 1
ATOM 856 N N . GLN A 1 107 ? -19.494 1.205 9.595 1.00 95.12 107 GLN A N 1
ATOM 857 C CA . GLN A 1 107 ? -18.141 0.648 9.599 1.00 95.12 107 GLN A CA 1
ATOM 858 C C . GLN A 1 107 ? -17.163 1.546 10.363 1.00 95.12 107 GLN A C 1
ATOM 860 O O . GLN A 1 107 ? -16.426 1.029 11.201 1.00 95.12 107 GLN A O 1
ATOM 865 N N . ILE A 1 108 ? -17.199 2.868 10.153 1.00 94.75 108 ILE A N 1
ATOM 866 C CA . ILE A 1 108 ? -16.366 3.829 10.900 1.00 94.75 108 ILE A CA 1
ATOM 867 C C . ILE A 1 108 ? -16.630 3.697 12.403 1.00 94.75 108 ILE A C 1
ATOM 869 O O . ILE A 1 108 ? -15.705 3.422 13.163 1.00 94.75 108 ILE A O 1
ATOM 873 N N . ALA A 1 109 ? -17.900 3.753 12.817 1.00 95.25 109 ALA A N 1
ATOM 874 C CA . ALA A 1 109 ? -18.284 3.623 14.223 1.00 95.25 109 ALA A CA 1
ATOM 875 C C . ALA A 1 109 ? -17.889 2.268 14.839 1.00 95.25 109 ALA A C 1
ATOM 877 O O . ALA A 1 109 ? -17.739 2.137 16.053 1.00 95.25 109 ALA A O 1
ATOM 878 N N . THR A 1 110 ? -17.767 1.217 14.027 1.00 95.69 110 THR A N 1
ATOM 879 C CA . THR A 1 110 ? -17.297 -0.097 14.486 1.00 95.69 110 THR A CA 1
ATOM 880 C C . THR A 1 110 ? -15.784 -0.114 14.666 1.00 95.69 110 THR A C 1
ATOM 882 O O . THR A 1 110 ? -15.304 -0.660 15.654 1.00 95.69 110 THR A O 1
ATOM 885 N N . VAL A 1 111 ? -15.029 0.501 13.753 1.00 92.69 111 VAL A N 1
ATOM 886 C CA . VAL A 1 111 ? -13.569 0.610 13.875 1.00 92.69 111 VAL A CA 1
ATOM 887 C C . VAL A 1 111 ? -13.194 1.465 15.082 1.00 92.69 111 VAL A C 1
ATOM 889 O O . VAL A 1 111 ? -12.374 1.029 15.878 1.00 92.69 111 VAL A O 1
ATOM 892 N N . GLU A 1 112 ? -13.841 2.616 15.275 1.00 90.31 112 GLU A N 1
ATOM 893 C CA . GLU A 1 112 ? -13.577 3.515 16.409 1.00 90.31 112 GLU A CA 1
ATOM 894 C C . GLU A 1 112 ? -13.865 2.869 17.770 1.00 90.31 112 GLU A C 1
ATOM 896 O O . GLU A 1 112 ? -13.149 3.123 18.732 1.00 90.31 112 GLU A O 1
ATOM 901 N N . ARG A 1 113 ? -14.879 1.996 17.861 1.00 90.81 113 ARG A N 1
ATOM 902 C CA . ARG A 1 113 ? -15.184 1.247 19.095 1.00 90.81 113 ARG A CA 1
ATOM 903 C C . ARG A 1 113 ? -14.180 0.137 19.412 1.00 90.81 113 ARG A C 1
ATOM 905 O O . ARG A 1 113 ? -14.102 -0.277 20.564 1.00 90.81 113 ARG A O 1
ATOM 912 N N . ASN A 1 114 ? -13.477 -0.372 18.402 1.00 83.00 114 ASN A N 1
ATOM 913 C CA . ASN A 1 114 ? -12.564 -1.515 18.513 1.00 83.00 114 ASN A CA 1
ATOM 914 C C . ASN A 1 114 ? -11.075 -1.108 18.482 1.00 83.00 114 ASN A C 1
ATOM 916 O O . ASN A 1 114 ? -10.213 -1.991 18.480 1.00 83.00 114 ASN A O 1
ATOM 920 N N . ALA A 1 115 ? -10.785 0.193 18.388 1.00 74.38 115 ALA A N 1
ATOM 921 C CA . ALA A 1 115 ? -9.443 0.781 18.347 1.00 74.38 115 ALA A CA 1
ATOM 922 C C . ALA A 1 115 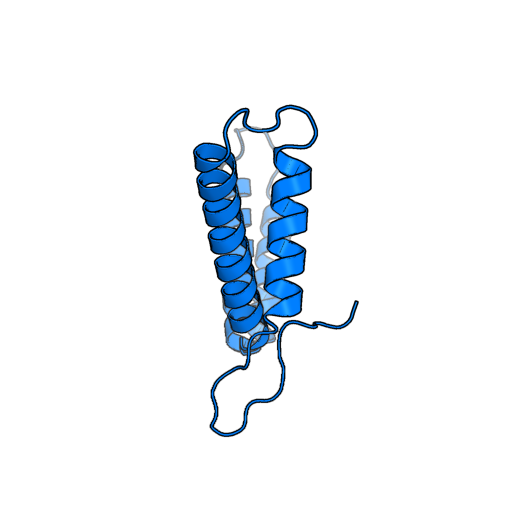? -8.882 1.033 19.755 1.00 74.38 115 ALA A C 1
ATOM 924 O O . ALA A 1 115 ? -7.647 0.887 19.921 1.00 74.38 115 ALA A O 1
#

Foldseek 3Di:
DPPQQADDDDPPDTDGDPVQLLVQLVVVLCVVPVPPPDPDPVVNVVSSVVSSVVSVVVSVVVVVVVPDDLVNVLVVLLVVLVVVLVVLVPDDPPDDSPVVNVVSVVVNVVSVVVD

Radius of gyration: 21.14 Å; chains: 1; bounding box: 55×30×45 Å